Protein AF-A0A174E5B5-F1 (afdb_monomer_lite)

Foldseek 3Di:
DDKDWVCVVCVVVDVDTDIDDDDPVVVVVVVVVVVVVVVVVVVCVVVVVCQDPVVVPCNCVVPDPDPDDVVLCVVVVPDDPVPDDPVNSVVSCVVVVVVVVVVVVPD

Organism: NCBI:txid40520

Secondary structure (DSSP, 8-state):
-EEEEHHHH-TTT-SS--EEEE-HHHHHHHHHHHHHHHHHHHHHHHTTGGG-GGG-SSTHHHHS-PPPPHHHHGGGTTS-TTT--HHHHHHHHHHHHHHHHHHHS--

Structure (mmCIF, N/CA/C/O backbone):
data_AF-A0A174E5B5-F1
#
_entry.id   AF-A0A174E5B5-F1
#
loop_
_atom_site.group_PDB
_atom_site.id
_atom_site.type_symbol
_atom_site.label_atom_id
_atom_site.label_alt_id
_atom_site.label_comp_id
_atom_site.label_asym_id
_atom_site.label_entity_id
_atom_site.label_seq_id
_atom_site.pdbx_PDB_ins_code
_atom_site.Cartn_x
_atom_site.Cartn_y
_atom_site.Cartn_z
_atom_site.occupancy
_atom_site.B_iso_or_equiv
_atom_site.auth_seq_id
_atom_site.auth_comp_id
_atom_site.auth_asym_id
_atom_site.auth_atom_id
_atom_site.pdbx_PDB_model_num
ATOM 1 N N . MET A 1 1 ? -16.608 5.137 23.212 1.00 79.94 1 MET A N 1
ATOM 2 C CA . MET A 1 1 ? -16.596 4.220 22.054 1.00 79.94 1 MET A CA 1
ATOM 3 C C . MET A 1 1 ? -16.480 5.056 20.796 1.00 79.94 1 MET A C 1
ATOM 5 O O . MET A 1 1 ? -17.045 6.147 20.764 1.00 79.94 1 MET A O 1
ATOM 9 N N . LYS A 1 2 ? -15.669 4.616 19.836 1.00 85.44 2 LYS A N 1
ATOM 10 C CA . LYS A 1 2 ? -15.395 5.328 18.583 1.00 85.44 2 LYS A CA 1
ATOM 11 C C . LYS A 1 2 ? -15.973 4.522 17.433 1.00 85.44 2 LYS A C 1
ATOM 13 O O . LYS A 1 2 ? -15.804 3.312 17.405 1.00 85.44 2 LYS A O 1
ATOM 18 N N . LYS A 1 3 ? -16.627 5.193 16.496 1.00 91.69 3 LYS A N 1
ATOM 19 C CA . LYS A 1 3 ? -17.253 4.555 15.343 1.00 91.69 3 LYS A CA 1
ATOM 20 C C . LYS A 1 3 ? -16.293 4.604 14.159 1.00 91.69 3 LYS A C 1
ATOM 22 O O . LYS A 1 3 ? -15.824 5.690 13.825 1.00 91.69 3 LYS A O 1
ATOM 27 N N . ILE A 1 4 ? -15.996 3.456 13.558 1.00 92.62 4 ILE A N 1
ATOM 28 C CA . ILE A 1 4 ? -15.145 3.347 12.361 1.00 92.62 4 ILE A CA 1
ATOM 29 C C . ILE A 1 4 ? -15.944 2.777 11.196 1.00 92.62 4 ILE A C 1
ATOM 31 O O . ILE A 1 4 ? -16.892 2.025 11.420 1.00 92.62 4 ILE A O 1
ATOM 35 N N . ASN A 1 5 ? -15.553 3.115 9.968 1.00 93.56 5 ASN A N 1
ATOM 36 C CA . ASN A 1 5 ? -16.108 2.526 8.755 1.00 93.56 5 ASN A CA 1
ATOM 37 C C . ASN A 1 5 ? -15.189 1.404 8.256 1.00 93.56 5 ASN A C 1
ATOM 39 O O . ASN A 1 5 ? -14.039 1.653 7.904 1.00 93.56 5 ASN A O 1
ATOM 43 N N . LEU A 1 6 ? -15.687 0.169 8.200 1.00 91.81 6 LEU A N 1
ATOM 44 C CA . LEU A 1 6 ? -14.887 -0.969 7.739 1.00 91.81 6 LEU A CA 1
ATOM 45 C C . LEU A 1 6 ? -14.612 -0.947 6.237 1.00 91.81 6 LEU A C 1
ATOM 47 O O . LEU A 1 6 ? -13.627 -1.536 5.806 1.00 91.81 6 LEU A O 1
ATOM 51 N N . ARG A 1 7 ? -15.425 -0.240 5.447 1.00 93.88 7 ARG A N 1
ATOM 52 C CA . ARG A 1 7 ? -15.169 -0.061 4.014 1.00 93.88 7 ARG A CA 1
ATOM 53 C C . ARG A 1 7 ? -13.857 0.667 3.742 1.00 93.88 7 ARG A C 1
ATOM 55 O O . ARG A 1 7 ? -13.189 0.362 2.764 1.00 93.88 7 ARG A O 1
ATOM 62 N N . GLU A 1 8 ? -13.497 1.626 4.590 1.00 91.12 8 GLU A N 1
ATOM 63 C CA . GLU A 1 8 ? -12.255 2.392 4.429 1.00 91.12 8 GLU A CA 1
ATOM 64 C C . GLU A 1 8 ? -11.022 1.525 4.694 1.00 91.12 8 GLU A C 1
ATOM 66 O O . GLU A 1 8 ? -10.010 1.679 4.022 1.00 91.12 8 GLU A O 1
ATOM 71 N N . LEU A 1 9 ? -11.128 0.584 5.636 1.00 90.56 9 LEU A N 1
ATOM 72 C CA . LEU A 1 9 ? -10.028 -0.301 6.024 1.00 90.56 9 LEU A CA 1
ATOM 73 C C . LEU A 1 9 ? -9.928 -1.550 5.139 1.00 90.56 9 LEU A C 1
ATOM 75 O O . LEU A 1 9 ? -8.832 -2.031 4.871 1.00 90.56 9 LEU A O 1
ATOM 79 N N . TYR A 1 10 ? -11.067 -2.085 4.697 1.00 91.56 10 TYR A N 1
ATOM 80 C CA . TYR A 1 10 ? -11.156 -3.326 3.926 1.00 91.56 10 TYR A CA 1
ATOM 81 C C . TYR A 1 10 ? -12.143 -3.176 2.757 1.00 91.56 10 TYR A C 1
ATOM 83 O O . TYR A 1 10 ? -13.216 -3.795 2.765 1.00 91.56 10 TYR A O 1
ATOM 91 N N . PRO A 1 11 ? -11.794 -2.368 1.739 1.00 91.69 11 PRO A N 1
ATOM 92 C CA . PRO A 1 11 ? -12.683 -2.076 0.614 1.00 91.69 11 PRO A CA 1
ATOM 93 C C . PRO A 1 11 ? -13.025 -3.314 -0.225 1.00 91.69 11 PRO A C 1
ATOM 95 O O . PRO A 1 11 ? -14.117 -3.390 -0.783 1.00 91.69 11 PRO A O 1
ATOM 98 N N . ASP A 1 12 ? -12.134 -4.308 -0.266 1.00 92.81 12 ASP A N 1
ATOM 99 C CA . ASP A 1 12 ? -12.343 -5.552 -1.017 1.00 92.81 12 ASP A CA 1
ATOM 100 C C . ASP A 1 12 ? -13.404 -6.461 -0.380 1.00 92.81 12 ASP A C 1
ATOM 102 O O . ASP A 1 12 ? -14.027 -7.277 -1.057 1.00 92.81 12 ASP A O 1
ATOM 106 N N . VAL A 1 13 ? -13.615 -6.326 0.933 1.00 94.69 13 VAL A N 1
ATOM 107 C CA . VAL A 1 13 ? -14.555 -7.152 1.704 1.00 94.69 13 VAL A CA 1
ATOM 108 C C . VAL A 1 13 ? -15.890 -6.432 1.891 1.00 94.69 13 VAL A C 1
ATOM 110 O O . VAL A 1 13 ? -16.948 -7.052 1.786 1.00 94.69 13 VAL A O 1
ATOM 113 N N . TYR A 1 14 ? -15.858 -5.124 2.157 1.00 91.94 14 TYR A N 1
ATOM 114 C CA . TYR A 1 14 ? -17.048 -4.319 2.422 1.00 91.94 14 TYR A CA 1
ATOM 115 C C . TYR A 1 14 ? -17.288 -3.329 1.283 1.00 91.94 14 TYR A C 1
ATOM 117 O O . TYR A 1 14 ? -16.669 -2.273 1.214 1.00 91.94 14 TYR A O 1
ATOM 125 N N . THR A 1 15 ? -18.244 -3.635 0.406 1.00 92.31 15 THR A N 1
ATOM 126 C CA . THR A 1 15 ? -18.595 -2.770 -0.735 1.00 92.31 15 THR A CA 1
ATOM 127 C C . THR A 1 15 ? -19.448 -1.558 -0.348 1.00 92.31 15 THR A C 1
ATOM 129 O O . THR A 1 15 ? -19.504 -0.571 -1.081 1.00 92.31 15 THR A O 1
ATOM 132 N N . THR A 1 16 ? -20.132 -1.622 0.795 1.00 94.38 16 THR A N 1
ATOM 133 C CA . THR A 1 16 ? -20.992 -0.558 1.334 1.00 94.38 16 THR A CA 1
ATOM 134 C C . THR A 1 16 ? -20.469 -0.071 2.675 1.00 94.38 16 THR A C 1
ATOM 136 O O . THR A 1 16 ? -19.788 -0.814 3.379 1.00 94.38 16 THR A O 1
ATOM 139 N N . ASP A 1 17 ? -20.828 1.155 3.053 1.00 94.56 17 ASP A N 1
ATOM 140 C CA . ASP A 1 17 ? -20.415 1.727 4.334 1.00 94.56 17 ASP A CA 1
ATOM 141 C C . ASP A 1 17 ? -20.962 0.882 5.491 1.00 94.56 17 ASP A C 1
ATOM 143 O O . ASP A 1 17 ? -22.174 0.680 5.620 1.00 94.56 17 ASP A O 1
ATOM 147 N N . PHE A 1 18 ? -20.058 0.374 6.327 1.00 93.12 18 PHE A N 1
ATOM 148 C CA . PHE A 1 18 ? -20.391 -0.490 7.452 1.00 93.12 18 PHE A CA 1
ATOM 149 C C . PHE A 1 18 ? -19.696 0.023 8.701 1.00 93.12 18 PHE A C 1
ATOM 151 O O . PHE A 1 18 ? -18.470 -0.013 8.811 1.00 93.12 18 PHE A O 1
ATOM 158 N N . PHE A 1 19 ? -20.494 0.513 9.645 1.00 93.31 19 PHE A N 1
ATOM 159 C CA . PHE A 1 19 ? -19.965 1.170 10.824 1.00 93.31 19 PHE A CA 1
ATOM 160 C C . PHE A 1 19 ? -19.975 0.264 12.050 1.00 93.31 19 PHE A C 1
ATOM 162 O O . PHE A 1 19 ? -21.016 -0.286 12.406 1.00 93.31 19 PHE A O 1
ATOM 169 N N . VAL A 1 20 ? -18.837 0.198 12.739 1.00 92.75 20 VAL A N 1
ATOM 170 C CA . VAL A 1 20 ? -18.663 -0.571 13.978 1.00 92.75 20 VAL A CA 1
ATOM 171 C C . VAL A 1 20 ? -18.178 0.344 15.089 1.00 92.75 20 VAL A C 1
ATOM 173 O O . VAL A 1 20 ? -17.303 1.185 14.875 1.00 92.75 20 VAL A O 1
ATOM 176 N N . ASP A 1 21 ? -18.743 0.166 16.281 1.00 92.88 21 ASP A N 1
ATOM 177 C CA . ASP A 1 21 ? -18.257 0.816 17.489 1.00 92.88 21 ASP A CA 1
ATOM 178 C C . ASP A 1 21 ? -17.100 0.014 18.078 1.00 92.88 21 ASP A C 1
ATOM 180 O O . ASP A 1 21 ? -17.227 -1.159 18.427 1.00 92.88 21 ASP A O 1
ATOM 184 N N . VAL A 1 22 ? -15.958 0.673 18.197 1.00 89.88 22 VAL A N 1
ATOM 185 C CA . VAL A 1 22 ? -14.706 0.095 18.664 1.00 89.88 22 VAL A CA 1
ATOM 186 C C . VAL A 1 22 ? -14.240 0.816 19.924 1.00 89.88 22 VAL A C 1
ATOM 188 O O . VAL A 1 22 ? -14.613 1.964 20.216 1.00 89.88 22 VAL A O 1
ATOM 191 N N . THR A 1 23 ? -13.439 0.120 20.721 1.00 93.69 23 THR A N 1
ATOM 192 C CA . THR A 1 23 ? -12.789 0.681 21.903 1.00 93.69 23 THR A CA 1
ATOM 193 C C . THR A 1 23 ? -11.672 1.647 21.503 1.00 93.69 23 THR A C 1
ATOM 195 O O . THR A 1 23 ? -11.166 1.619 20.380 1.00 93.69 23 THR A O 1
ATOM 198 N N . GLU A 1 24 ? -11.292 2.532 22.428 1.00 90.00 24 GLU A 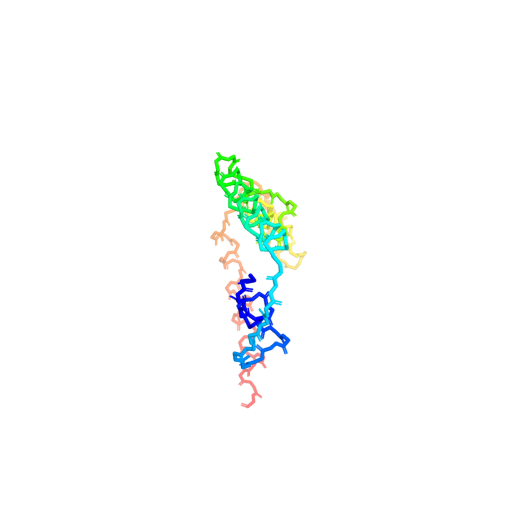N 1
ATOM 199 C CA . GLU A 1 24 ? -10.236 3.520 22.172 1.00 90.00 24 GLU A CA 1
ATOM 200 C C . GLU A 1 24 ? -8.882 2.848 21.905 1.00 90.00 24 GLU A C 1
ATOM 202 O O . GLU A 1 24 ? -8.138 3.302 21.044 1.00 90.00 24 GLU A O 1
ATOM 207 N N . GLU A 1 25 ? -8.596 1.729 22.579 1.00 91.12 25 GLU A N 1
ATOM 208 C CA . GLU A 1 25 ? -7.358 0.965 22.389 1.00 91.12 25 GLU A CA 1
ATOM 209 C C . GLU A 1 25 ? -7.187 0.503 20.941 1.00 91.12 25 GLU A C 1
ATOM 211 O O . GLU A 1 25 ? -6.151 0.751 20.332 1.00 91.12 25 GLU A O 1
ATOM 216 N N . VAL A 1 26 ? -8.220 -0.110 20.354 1.00 91.00 26 VAL A N 1
ATOM 217 C CA . VAL A 1 26 ? -8.152 -0.596 18.968 1.00 91.00 26 VAL A CA 1
ATOM 218 C C . VAL A 1 26 ? -7.998 0.573 18.000 1.00 91.00 26 VAL A C 1
ATOM 220 O O . VAL A 1 26 ? -7.194 0.515 17.074 1.00 91.00 26 VAL A O 1
ATOM 223 N N . MET A 1 27 ? -8.711 1.670 18.234 1.00 89.75 27 MET A N 1
ATOM 224 C CA . MET A 1 27 ? -8.574 2.865 17.409 1.00 89.75 27 MET A CA 1
ATOM 225 C C . MET A 1 27 ? -7.123 3.397 17.461 1.00 89.75 27 MET A C 1
ATOM 227 O O . MET A 1 27 ? -6.532 3.712 16.426 1.00 89.75 27 MET A O 1
ATOM 231 N N . GLU A 1 28 ? -6.502 3.430 18.643 1.00 92.44 28 GLU A N 1
ATOM 232 C CA . GLU A 1 28 ? -5.122 3.901 18.794 1.00 92.44 28 GLU A CA 1
ATOM 233 C C . GLU A 1 28 ? -4.128 2.978 18.077 1.00 92.44 28 GLU A C 1
ATOM 235 O O . GLU A 1 28 ? -3.178 3.468 17.465 1.00 92.44 28 GLU A O 1
ATOM 240 N N . THR A 1 29 ? -4.375 1.662 18.064 1.00 93.19 29 THR A N 1
ATOM 241 C CA . THR A 1 29 ? -3.551 0.725 17.282 1.00 93.19 29 THR A CA 1
ATOM 242 C C . THR A 1 29 ? -3.624 0.989 15.780 1.00 93.19 29 THR A C 1
ATOM 244 O O . THR A 1 29 ? -2.586 0.968 15.120 1.00 93.19 29 THR A O 1
ATOM 247 N N . ILE A 1 30 ? -4.806 1.321 15.247 1.00 90.81 30 ILE A N 1
ATOM 248 C CA . ILE A 1 30 ? -4.978 1.666 13.828 1.00 90.81 30 ILE A CA 1
ATOM 249 C C . ILE A 1 30 ? -4.180 2.933 13.502 1.00 90.81 30 ILE A C 1
ATOM 251 O O . ILE A 1 30 ? -3.352 2.926 12.594 1.00 90.81 30 ILE A O 1
ATOM 255 N N . ARG A 1 31 ? -4.319 3.995 14.308 1.00 91.38 31 ARG A N 1
ATOM 256 C CA . ARG A 1 31 ? -3.540 5.233 14.114 1.00 91.38 31 ARG A CA 1
ATOM 257 C C . ARG A 1 31 ? -2.035 5.013 14.240 1.00 91.38 31 ARG A C 1
ATOM 259 O O . ARG A 1 31 ? -1.251 5.688 13.574 1.00 91.38 31 ARG A O 1
ATOM 266 N N . ALA A 1 32 ? -1.608 4.132 15.143 1.00 94.88 32 ALA A N 1
ATOM 267 C CA . ALA A 1 32 ? -0.200 3.796 15.300 1.00 94.88 32 ALA A CA 1
ATOM 268 C C . ALA A 1 32 ? 0.342 3.080 14.055 1.00 94.88 32 ALA A C 1
ATOM 270 O O . ALA A 1 32 ? 1.446 3.407 13.616 1.00 94.88 32 ALA A O 1
ATOM 271 N N . ALA A 1 33 ? -0.441 2.174 13.463 1.00 93.44 33 ALA A N 1
ATOM 272 C CA . ALA A 1 33 ? -0.103 1.508 12.210 1.00 93.44 33 ALA A CA 1
ATOM 273 C C . ALA A 1 33 ? 0.002 2.509 11.048 1.00 93.44 33 ALA A C 1
ATOM 275 O O . ALA A 1 33 ? 1.044 2.560 10.399 1.00 93.44 33 ALA A O 1
ATOM 276 N N . GLU A 1 34 ? -0.987 3.389 10.867 1.00 92.56 34 GLU A N 1
ATOM 277 C CA . GLU A 1 34 ? -0.959 4.444 9.835 1.00 92.56 34 GLU A CA 1
ATOM 278 C C . GLU A 1 34 ? 0.274 5.354 9.972 1.00 92.56 34 GLU A C 1
ATOM 280 O O . GLU A 1 34 ? 0.950 5.691 8.998 1.00 92.56 34 GLU A O 1
ATOM 285 N N . ARG A 1 35 ? 0.620 5.743 11.208 1.00 94.88 35 ARG A N 1
ATOM 286 C CA . ARG A 1 35 ? 1.835 6.528 11.478 1.00 94.88 35 ARG A CA 1
ATOM 287 C C . ARG A 1 35 ? 3.107 5.765 11.120 1.00 94.88 35 ARG A C 1
ATOM 289 O O . ARG A 1 35 ? 4.048 6.382 10.615 1.00 94.88 35 ARG A O 1
ATOM 296 N N . ALA A 1 36 ? 3.160 4.467 11.410 1.00 94.44 36 ALA A N 1
ATOM 297 C CA . ALA A 1 36 ? 4.300 3.619 11.086 1.00 94.44 36 ALA A CA 1
ATOM 298 C C . ALA A 1 36 ? 4.462 3.452 9.569 1.00 94.44 36 ALA A C 1
ATOM 300 O O . ALA A 1 36 ? 5.576 3.593 9.063 1.00 94.44 36 ALA A O 1
ATOM 301 N N . GLU A 1 37 ? 3.366 3.248 8.843 1.00 92.19 37 GLU A N 1
ATOM 302 C CA . GLU A 1 37 ? 3.350 3.142 7.383 1.00 92.19 37 GLU A CA 1
ATOM 303 C C . GLU A 1 37 ? 3.805 4.452 6.726 1.00 92.19 37 GLU A C 1
ATOM 305 O O . GLU A 1 37 ? 4.766 4.467 5.958 1.00 92.19 37 GLU A O 1
ATOM 310 N N . ALA A 1 38 ? 3.269 5.594 7.162 1.00 93.12 38 ALA A N 1
ATOM 311 C CA . ALA A 1 38 ? 3.725 6.899 6.687 1.00 93.12 38 ALA A CA 1
ATOM 312 C C . ALA A 1 38 ? 5.201 7.187 7.042 1.00 93.12 38 ALA A C 1
ATOM 314 O O . ALA A 1 38 ? 5.893 7.937 6.347 1.00 93.12 38 ALA A O 1
ATOM 315 N N . ALA A 1 39 ? 5.717 6.665 8.159 1.00 93.31 39 ALA A N 1
ATOM 316 C CA . ALA A 1 39 ? 7.140 6.767 8.491 1.00 93.31 39 ALA A CA 1
ATOM 317 C C . ALA A 1 39 ? 8.000 5.877 7.577 1.00 93.31 39 ALA A C 1
ATOM 319 O O . ALA A 1 39 ? 9.078 6.303 7.150 1.00 93.31 39 ALA A O 1
ATOM 320 N N . TYR A 1 40 ? 7.513 4.678 7.250 1.00 88.81 40 TYR A N 1
ATOM 321 C CA . TYR A 1 40 ? 8.142 3.760 6.307 1.00 88.81 40 TYR A CA 1
ATOM 322 C C . TYR A 1 40 ? 8.221 4.362 4.900 1.00 88.81 40 TYR A C 1
ATOM 324 O O . TYR A 1 40 ? 9.316 4.432 4.342 1.00 88.81 40 TYR A O 1
ATOM 332 N N . GLU A 1 41 ? 7.126 4.904 4.367 1.00 87.94 41 GLU A N 1
ATOM 333 C CA . GLU A 1 41 ? 7.116 5.564 3.055 1.00 87.94 41 GLU A CA 1
ATOM 334 C C . GLU A 1 41 ? 8.111 6.727 3.000 1.00 87.94 41 GLU A C 1
ATOM 336 O O . GLU A 1 41 ? 8.944 6.812 2.096 1.00 87.94 41 GLU A O 1
ATOM 341 N N . ARG A 1 42 ? 8.117 7.601 4.017 1.00 90.88 42 ARG A N 1
ATOM 342 C CA . ARG A 1 42 ? 9.094 8.701 4.098 1.00 90.88 42 ARG A CA 1
ATOM 343 C C . ARG A 1 42 ? 10.533 8.192 4.118 1.00 90.88 42 ARG A C 1
ATOM 345 O O . ARG A 1 42 ? 11.401 8.800 3.491 1.00 90.88 42 ARG A O 1
ATOM 352 N N . LYS A 1 43 ? 10.806 7.092 4.828 1.00 87.75 43 LYS A N 1
ATOM 353 C CA . LYS A 1 43 ? 12.123 6.441 4.845 1.00 87.75 43 LYS A CA 1
ATOM 354 C C . LYS A 1 43 ? 12.479 5.914 3.453 1.00 87.75 43 LYS A C 1
ATOM 356 O O . LYS A 1 43 ? 13.593 6.160 2.991 1.00 87.75 43 LYS A O 1
ATOM 36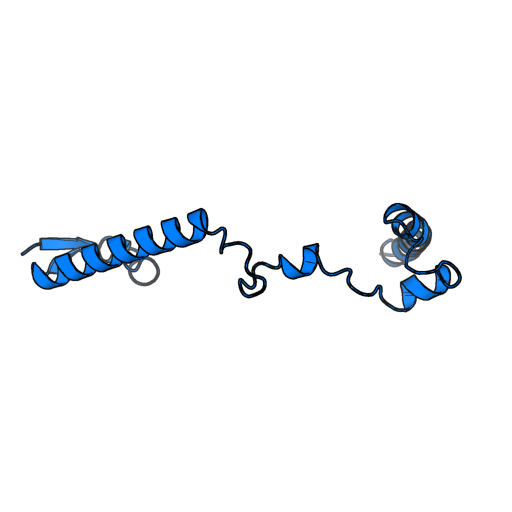1 N N . MET A 1 44 ? 11.539 5.254 2.782 1.00 85.88 44 MET A N 1
ATOM 362 C CA . MET A 1 44 ? 11.705 4.726 1.429 1.00 85.88 44 MET A CA 1
ATOM 363 C C . MET A 1 44 ? 12.087 5.835 0.441 1.00 85.88 44 MET A C 1
ATOM 365 O O . MET A 1 44 ? 13.098 5.701 -0.248 1.00 85.88 44 MET A O 1
ATOM 369 N N . TYR A 1 45 ? 11.371 6.965 0.441 1.00 82.62 45 TYR A N 1
ATOM 370 C CA . TYR A 1 45 ? 11.695 8.117 -0.413 1.00 82.62 45 TYR A CA 1
ATOM 371 C C . TYR A 1 45 ? 13.022 8.784 -0.032 1.00 82.62 45 TYR A C 1
ATOM 373 O O . TYR A 1 45 ? 13.850 9.051 -0.904 1.00 82.62 45 TYR A O 1
ATOM 381 N N . ARG A 1 46 ? 13.272 9.016 1.266 1.00 89.19 46 ARG A N 1
ATOM 382 C CA . ARG A 1 46 ? 14.510 9.655 1.753 1.00 89.19 46 ARG A CA 1
ATOM 383 C C . ARG A 1 46 ? 15.761 8.893 1.323 1.00 89.19 46 ARG A C 1
ATOM 385 O O . ARG A 1 46 ? 16.746 9.515 0.935 1.00 89.19 46 ARG A O 1
ATOM 392 N N . TYR A 1 47 ? 15.725 7.566 1.405 1.00 86.00 47 TYR A N 1
ATOM 393 C CA . TYR A 1 47 ? 16.849 6.705 1.038 1.00 86.00 47 TYR A CA 1
ATOM 394 C C . TYR A 1 47 ? 16.756 6.163 -0.391 1.00 86.00 47 TYR A C 1
ATOM 396 O O . TYR A 1 47 ? 17.582 5.339 -0.771 1.00 86.00 47 TYR A O 1
ATOM 404 N N . LYS A 1 48 ? 15.783 6.627 -1.190 1.00 79.88 48 LYS A N 1
ATOM 405 C CA . LYS A 1 48 ? 15.540 6.168 -2.566 1.00 79.88 48 LYS A CA 1
ATOM 406 C C . LYS A 1 48 ? 15.434 4.637 -2.688 1.00 79.88 48 LYS A C 1
ATOM 408 O O . LYS A 1 48 ? 15.795 4.068 -3.714 1.00 79.88 48 LYS A O 1
ATOM 413 N N . ALA A 1 49 ? 14.911 3.974 -1.656 1.00 71.44 49 ALA A N 1
ATOM 414 C CA . ALA A 1 49 ? 14.794 2.516 -1.595 1.00 71.44 49 ALA A CA 1
ATOM 415 C C . ALA A 1 49 ? 13.750 1.950 -2.578 1.00 71.44 49 ALA A C 1
ATOM 417 O O . ALA A 1 49 ? 13.731 0.753 -2.815 1.00 71.44 49 ALA A O 1
ATOM 418 N N . GLN A 1 50 ? 12.951 2.814 -3.214 1.00 70.69 50 GLN A N 1
ATOM 419 C CA . GLN A 1 50 ? 12.074 2.472 -4.344 1.00 70.69 50 GLN A CA 1
ATOM 420 C C . GLN A 1 50 ? 12.826 1.926 -5.577 1.00 70.69 50 GLN A C 1
ATOM 422 O O . GLN A 1 50 ? 12.214 1.362 -6.478 1.00 70.69 50 GLN A O 1
ATOM 427 N N . TYR A 1 51 ? 14.147 2.124 -5.641 1.00 65.75 51 TYR A N 1
ATOM 428 C CA . TYR A 1 51 ? 15.005 1.635 -6.721 1.00 65.75 51 TYR A CA 1
ATOM 429 C C . TYR A 1 51 ? 15.785 0.370 -6.334 1.00 65.75 51 TYR A C 1
ATOM 431 O O . TYR A 1 51 ? 16.830 0.095 -6.924 1.00 65.75 51 TYR A O 1
ATOM 439 N N . SER A 1 52 ? 15.334 -0.388 -5.328 1.00 66.75 52 SER A N 1
ATOM 440 C CA . SER A 1 52 ? 15.939 -1.693 -5.056 1.00 66.75 52 SER A CA 1
ATOM 441 C C . SER A 1 52 ? 15.691 -2.637 -6.230 1.00 66.75 52 SER A C 1
ATOM 443 O O . SER A 1 52 ? 14.574 -2.714 -6.737 1.00 66.75 52 SER A O 1
ATOM 445 N N . LEU A 1 53 ? 16.717 -3.397 -6.621 1.00 62.59 53 LEU A N 1
ATOM 446 C CA . LEU A 1 53 ? 16.579 -4.463 -7.621 1.00 62.59 53 LEU A CA 1
ATOM 447 C C . LEU A 1 53 ? 15.567 -5.533 -7.167 1.00 62.59 53 LEU A C 1
ATOM 449 O O . LEU A 1 53 ? 14.884 -6.119 -7.994 1.00 62.59 53 LEU A O 1
ATOM 453 N N . ASP A 1 54 ? 15.400 -5.706 -5.852 1.00 65.38 54 ASP A N 1
ATOM 454 C CA . ASP A 1 54 ? 14.442 -6.641 -5.246 1.00 65.38 54 ASP A CA 1
ATOM 455 C C . ASP A 1 54 ? 13.006 -6.085 -5.157 1.00 65.38 54 ASP A C 1
ATOM 457 O O . ASP A 1 54 ? 12.143 -6.699 -4.540 1.00 65.38 54 ASP A O 1
ATOM 461 N N . CYS A 1 55 ? 12.726 -4.903 -5.725 1.00 67.69 55 CYS A N 1
ATOM 462 C CA . CYS A 1 55 ? 11.377 -4.318 -5.694 1.00 67.69 55 CYS A CA 1
ATOM 463 C C . CYS A 1 55 ? 10.401 -5.045 -6.643 1.00 67.69 55 CYS A C 1
ATOM 465 O O . CYS A 1 55 ? 9.222 -4.699 -6.665 1.00 67.69 55 CYS A O 1
ATOM 467 N N . GLU A 1 56 ? 10.893 -5.971 -7.480 1.00 67.19 56 GLU A N 1
ATOM 468 C CA . GLU A 1 56 ? 10.140 -6.650 -8.555 1.00 67.19 56 GLU A CA 1
ATOM 469 C C . GLU A 1 56 ? 9.408 -5.679 -9.507 1.00 67.19 56 GLU A C 1
ATOM 471 O O . GLU A 1 56 ? 8.538 -6.061 -10.286 1.00 67.19 56 GLU A O 1
ATOM 476 N N . ASN A 1 57 ? 9.775 -4.395 -9.481 1.00 71.75 57 ASN A N 1
ATOM 477 C CA . ASN A 1 57 ? 9.186 -3.347 -10.312 1.00 71.75 57 ASN A CA 1
ATOM 478 C C . ASN A 1 57 ? 9.823 -3.280 -11.709 1.00 71.75 57 ASN A C 1
ATOM 480 O O . ASN A 1 57 ? 9.471 -2.413 -12.511 1.00 71.75 57 ASN A O 1
ATOM 484 N N . GLY A 1 58 ? 10.762 -4.182 -12.004 1.00 70.12 58 GLY A N 1
ATOM 485 C CA . GLY A 1 58 ? 11.368 -4.336 -13.314 1.00 70.12 58 GLY A CA 1
ATOM 486 C C . GLY A 1 58 ? 12.551 -3.410 -13.588 1.00 70.12 58 GLY A C 1
ATOM 487 O O . GLY A 1 58 ? 13.040 -3.420 -14.720 1.00 70.12 58 GLY A O 1
ATOM 488 N N . ILE A 1 59 ? 13.027 -2.620 -12.615 1.00 69.88 59 ILE A N 1
ATOM 489 C CA . ILE A 1 59 ? 14.169 -1.709 -12.805 1.00 69.88 59 ILE A CA 1
ATOM 490 C C . ILE A 1 59 ? 15.459 -2.441 -13.193 1.00 69.88 59 ILE A C 1
ATOM 492 O O . ILE A 1 59 ? 16.270 -1.918 -13.961 1.00 69.88 59 ILE A O 1
ATOM 496 N N . GLU A 1 60 ? 15.625 -3.678 -12.737 1.00 68.69 60 GLU A N 1
ATOM 497 C CA . GLU A 1 60 ? 16.717 -4.560 -13.126 1.00 68.69 60 GLU A CA 1
ATOM 498 C C . GLU A 1 60 ? 16.761 -4.774 -14.647 1.00 68.69 60 GLU A C 1
ATOM 500 O O . GLU A 1 60 ? 17.841 -4.834 -15.230 1.00 68.69 60 GLU A O 1
ATOM 505 N N . ASN A 1 61 ? 15.608 -4.762 -15.327 1.00 70.88 61 ASN A N 1
ATOM 506 C CA . ASN A 1 61 ? 15.527 -4.890 -16.784 1.00 70.88 61 ASN A CA 1
ATOM 507 C C . ASN A 1 61 ? 15.984 -3.637 -17.543 1.00 70.88 61 ASN A C 1
ATOM 509 O O . ASN A 1 61 ? 16.255 -3.735 -18.738 1.00 70.88 61 ASN A O 1
ATOM 513 N N . ALA A 1 62 ? 16.030 -2.470 -16.893 1.00 69.62 62 ALA A N 1
ATOM 514 C CA . ALA A 1 62 ? 16.483 -1.227 -17.517 1.00 69.62 62 ALA A CA 1
ATOM 515 C C . ALA A 1 62 ? 18.015 -1.094 -17.510 1.00 69.62 62 ALA A C 1
ATOM 517 O O . ALA A 1 62 ? 18.578 -0.429 -18.375 1.00 69.62 62 ALA A O 1
ATOM 518 N N . VAL A 1 63 ? 18.684 -1.721 -16.537 1.00 63.50 63 VAL A N 1
ATOM 519 C CA . VAL A 1 63 ? 20.149 -1.689 -16.389 1.00 63.50 63 VAL A CA 1
ATOM 520 C C . VAL A 1 63 ? 20.802 -2.914 -17.027 1.00 63.50 63 VAL A C 1
ATOM 522 O O . VAL A 1 63 ? 21.893 -2.813 -17.588 1.00 63.50 63 VAL A O 1
ATOM 525 N N . LEU A 1 64 ? 20.146 -4.076 -16.968 1.00 66.25 64 LEU A N 1
ATOM 526 C CA . LEU A 1 64 ? 20.656 -5.297 -17.578 1.00 66.25 64 LEU A CA 1
ATOM 527 C C . LEU A 1 64 ? 20.428 -5.264 -19.093 1.00 66.25 64 LEU A C 1
ATOM 529 O O . LEU A 1 64 ? 19.303 -5.402 -19.575 1.00 66.25 64 LEU A O 1
ATOM 533 N N . LEU A 1 65 ? 21.519 -5.152 -19.854 1.00 63.28 65 LEU A N 1
ATOM 534 C CA . LEU A 1 65 ? 21.545 -5.522 -21.267 1.00 63.28 65 LEU A CA 1
ATOM 535 C C . LEU A 1 65 ? 21.139 -6.994 -21.377 1.00 63.28 65 LEU A C 1
ATOM 537 O O . LEU A 1 65 ? 21.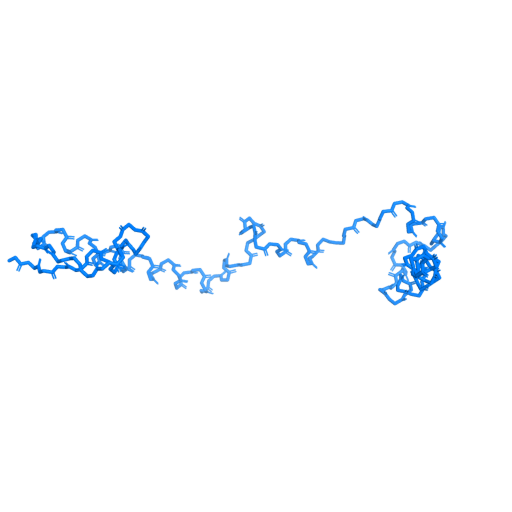931 -7.897 -21.110 1.00 63.28 65 LEU A O 1
ATOM 541 N N . LYS A 1 66 ? 19.877 -7.241 -21.738 1.00 62.56 66 LYS A N 1
ATOM 542 C CA . LYS A 1 66 ? 19.410 -8.600 -22.008 1.00 62.56 66 LYS A CA 1
ATOM 543 C C . LYS A 1 66 ? 20.222 -9.142 -23.185 1.00 62.56 66 LYS A C 1
ATOM 545 O O . LYS A 1 66 ? 20.264 -8.474 -24.223 1.00 62.56 66 LYS A O 1
ATOM 550 N N . PRO A 1 67 ? 20.866 -10.316 -23.055 1.00 58.53 67 PRO A N 1
ATOM 551 C CA . PRO A 1 67 ? 21.542 -10.926 -24.185 1.00 58.53 67 PRO A CA 1
ATOM 552 C C . PRO A 1 67 ? 20.505 -11.129 -25.288 1.00 58.53 67 PRO A C 1
ATOM 554 O O . PRO A 1 67 ? 19.447 -11.723 -25.066 1.00 58.53 67 PRO A O 1
ATOM 557 N N . GLN A 1 68 ? 20.779 -10.551 -26.454 1.00 60.03 68 GLN A N 1
ATOM 558 C CA . GLN A 1 68 ? 19.900 -10.658 -27.610 1.00 60.03 68 GLN A CA 1
ATOM 559 C C . GLN A 1 68 ? 19.737 -12.137 -27.972 1.00 60.03 68 GLN A C 1
ATOM 561 O O . GLN A 1 68 ? 20.659 -12.938 -27.803 1.00 60.03 68 GLN A O 1
ATOM 566 N N . THR A 1 69 ? 18.556 -12.529 -28.448 1.00 58.03 69 THR A N 1
ATOM 567 C CA . THR A 1 69 ? 18.331 -13.912 -28.868 1.00 58.03 69 THR A CA 1
ATOM 568 C C . THR A 1 69 ? 19.316 -14.281 -29.988 1.00 58.03 69 THR A C 1
ATOM 570 O O . THR A 1 69 ? 19.657 -13.435 -30.821 1.00 58.03 69 THR A O 1
ATOM 573 N N . PRO A 1 70 ? 19.790 -15.539 -30.053 1.00 58.06 70 PRO A N 1
ATOM 574 C CA . PRO A 1 70 ? 20.811 -15.963 -31.020 1.00 58.06 70 PRO A CA 1
ATOM 575 C C . PRO A 1 70 ? 20.411 -15.741 -32.492 1.00 58.06 70 PRO A C 1
ATOM 577 O O . PRO A 1 70 ? 21.271 -15.699 -33.370 1.00 58.06 70 PRO A O 1
ATOM 580 N N . GLU A 1 71 ? 19.119 -15.561 -32.769 1.00 59.34 71 GLU A N 1
ATOM 581 C CA . GLU A 1 71 ? 18.582 -15.195 -34.083 1.00 59.34 71 GLU A CA 1
ATOM 582 C C . GLU A 1 71 ? 18.957 -13.769 -34.517 1.00 59.34 71 GLU A C 1
ATOM 584 O O . GLU A 1 71 ? 19.177 -13.542 -35.706 1.00 59.34 71 GLU A O 1
ATOM 589 N N . ILE A 1 72 ? 19.086 -12.833 -33.569 1.00 58.09 72 ILE A N 1
ATOM 590 C CA . ILE A 1 72 ? 19.518 -11.450 -33.823 1.00 58.09 72 ILE A CA 1
ATOM 591 C C . ILE A 1 72 ? 21.049 -11.358 -33.856 1.00 58.09 72 ILE A C 1
ATOM 593 O O . ILE A 1 72 ? 21.607 -10.584 -34.625 1.00 58.09 72 ILE A O 1
ATOM 597 N N . ILE A 1 73 ? 21.748 -12.197 -33.087 1.00 55.59 73 ILE A N 1
ATOM 598 C CA . ILE A 1 73 ? 23.220 -12.201 -33.025 1.00 55.59 73 ILE A CA 1
ATOM 599 C C . ILE A 1 73 ? 23.851 -12.708 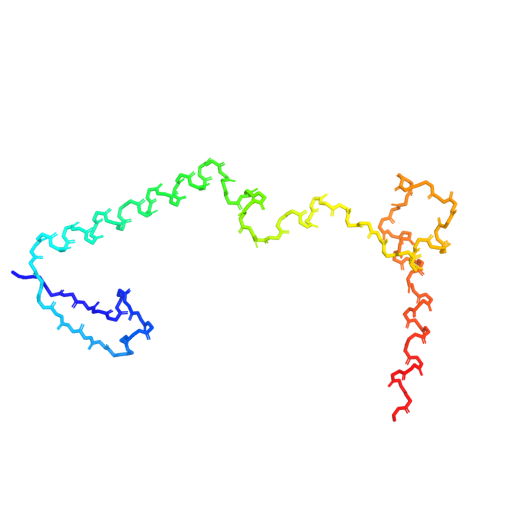-34.334 1.00 55.59 73 ILE A C 1
ATOM 601 O O . ILE A 1 73 ? 24.883 -12.194 -34.753 1.00 55.59 73 ILE A O 1
ATOM 605 N N . LYS A 1 74 ? 23.236 -13.679 -35.028 1.00 56.31 74 LYS A N 1
ATOM 606 C CA . LYS A 1 74 ? 23.763 -14.221 -36.300 1.00 56.31 74 LYS A CA 1
ATOM 607 C C . LYS A 1 74 ? 24.031 -13.168 -37.392 1.00 56.31 74 LYS A C 1
ATOM 609 O O . LYS A 1 74 ? 25.110 -13.225 -37.974 1.00 56.31 74 LYS A O 1
ATOM 614 N N . PRO A 1 75 ? 23.111 -12.235 -37.710 1.00 56.69 75 PRO A N 1
ATOM 615 C CA . PRO A 1 75 ? 23.389 -11.173 -38.681 1.00 56.69 75 PRO A CA 1
ATOM 616 C C . PRO A 1 75 ? 24.379 -10.107 -38.176 1.00 56.69 75 PRO A C 1
ATOM 618 O O . PRO A 1 75 ? 24.965 -9.412 -38.996 1.00 56.69 75 PRO A O 1
ATOM 621 N N . LEU A 1 76 ? 24.590 -9.998 -36.861 1.00 56.22 76 LEU A N 1
ATOM 622 C CA . LEU A 1 76 ? 25.561 -9.097 -36.219 1.00 56.22 76 LEU A CA 1
ATOM 623 C C . LEU A 1 76 ? 26.959 -9.724 -36.053 1.00 56.22 76 LEU A C 1
ATOM 625 O O . LEU A 1 76 ? 27.836 -9.087 -35.477 1.00 56.22 76 LEU A O 1
ATOM 629 N N . GLY A 1 77 ? 27.149 -10.955 -36.547 1.00 54.19 77 GLY A N 1
ATOM 630 C CA . GLY A 1 77 ? 28.171 -11.944 -36.173 1.00 54.19 77 GLY A CA 1
ATOM 631 C C . GLY A 1 77 ? 29.658 -11.588 -36.291 1.00 54.19 77 GLY A C 1
ATOM 632 O O . GLY A 1 77 ? 30.477 -12.495 -36.183 1.00 54.19 77 GLY A O 1
ATOM 633 N N . GLU A 1 78 ? 30.025 -10.323 -36.472 1.00 54.62 78 GLU A N 1
ATOM 634 C CA . GLU A 1 78 ? 31.419 -9.864 -36.520 1.00 54.62 78 GLU A CA 1
ATOM 635 C C . GLU A 1 78 ? 31.679 -8.556 -35.746 1.00 54.62 78 GLU A C 1
ATOM 637 O O . GLU A 1 78 ? 32.837 -8.245 -35.474 1.00 54.62 78 GLU A O 1
ATOM 642 N N . MET A 1 79 ? 30.647 -7.807 -35.330 1.00 53.25 79 MET A N 1
ATOM 643 C CA . MET A 1 79 ? 30.835 -6.637 -34.462 1.00 53.25 79 MET A CA 1
ATOM 644 C C . MET A 1 79 ? 30.937 -7.094 -33.010 1.00 53.25 79 MET A C 1
ATOM 646 O O . MET A 1 79 ? 30.022 -7.728 -32.477 1.00 53.25 79 MET A O 1
ATOM 650 N N . TYR A 1 80 ? 32.051 -6.769 -32.353 1.00 51.75 80 TYR A N 1
ATOM 651 C CA . TYR A 1 80 ? 32.182 -6.958 -30.914 1.00 51.75 80 TYR A CA 1
ATOM 652 C C . TYR A 1 80 ? 31.006 -6.257 -30.229 1.00 51.75 80 TYR A C 1
ATOM 654 O O . TYR A 1 80 ? 30.676 -5.123 -30.562 1.00 51.75 80 TYR A O 1
ATOM 662 N N . MET A 1 81 ? 30.364 -6.933 -29.274 1.00 54.69 81 MET A N 1
ATOM 663 C CA . MET A 1 81 ? 29.170 -6.449 -28.561 1.00 54.69 81 MET A CA 1
ATOM 664 C C . MET A 1 81 ? 29.327 -5.039 -27.950 1.00 54.69 81 MET A C 1
ATOM 666 O O . MET A 1 81 ? 28.328 -4.416 -27.610 1.00 54.69 81 MET A O 1
ATOM 670 N N . GLU A 1 82 ? 30.560 -4.542 -27.813 1.00 57.19 82 GLU A N 1
ATOM 671 C CA . GLU A 1 82 ? 30.905 -3.196 -27.340 1.00 57.19 82 GLU A CA 1
ATOM 672 C C . GLU A 1 82 ? 30.677 -2.086 -28.386 1.00 57.19 82 GLU A C 1
ATOM 674 O O . GLU A 1 82 ? 30.459 -0.937 -28.010 1.00 57.19 82 GLU A O 1
ATOM 679 N N . GLU A 1 83 ? 30.687 -2.409 -29.683 1.00 58.12 83 GLU A N 1
ATOM 680 C CA . GLU A 1 83 ? 30.544 -1.444 -30.788 1.00 58.12 83 GLU A CA 1
ATOM 681 C C . GLU A 1 83 ? 29.116 -1.382 -31.351 1.00 58.12 83 GLU A C 1
ATOM 683 O O . GLU A 1 83 ? 28.804 -0.528 -32.177 1.00 58.12 83 GLU A O 1
ATOM 688 N N . VAL A 1 84 ? 28.231 -2.280 -30.909 1.00 62.34 84 VAL A N 1
ATOM 689 C CA . VAL A 1 84 ? 26.853 -2.373 -31.400 1.00 62.34 84 VAL A CA 1
ATOM 690 C C . VAL A 1 84 ? 25.975 -1.346 -30.687 1.00 62.34 84 VAL A C 1
ATOM 692 O O . VAL A 1 84 ? 25.627 -1.508 -29.515 1.00 62.34 84 VAL A O 1
ATOM 695 N N . THR A 1 85 ? 25.558 -0.297 -31.396 1.00 71.88 85 THR A N 1
ATOM 696 C CA . THR A 1 85 ? 24.624 0.696 -30.853 1.00 71.88 85 THR A CA 1
ATOM 697 C C . THR A 1 85 ? 23.170 0.246 -31.010 1.00 71.88 85 THR A C 1
ATOM 699 O O . THR A 1 85 ? 22.831 -0.609 -31.829 1.00 71.88 85 THR A O 1
ATOM 702 N N . ALA A 1 86 ? 22.259 0.841 -30.232 1.00 70.94 86 ALA A N 1
ATOM 703 C CA . ALA A 1 86 ? 20.831 0.520 -30.310 1.00 70.94 86 ALA A CA 1
ATOM 704 C C . ALA A 1 86 ? 20.231 0.764 -31.709 1.00 70.94 86 ALA A C 1
ATOM 706 O O . ALA A 1 86 ? 19.254 0.111 -32.081 1.00 70.94 86 ALA A O 1
ATOM 707 N N . ASP A 1 87 ? 20.811 1.682 -32.484 1.00 72.19 87 ASP A N 1
ATOM 708 C CA . ASP A 1 87 ? 20.354 2.000 -33.834 1.00 72.19 87 ASP A CA 1
ATOM 709 C C . ASP A 1 87 ? 20.822 0.961 -34.859 1.00 72.19 87 ASP A C 1
ATOM 711 O O . ASP A 1 87 ? 20.042 0.602 -35.743 1.00 72.19 87 ASP A O 1
ATOM 715 N N . ASP A 1 88 ? 22.009 0.376 -34.675 1.00 70.38 88 ASP A N 1
ATOM 716 C CA . ASP A 1 88 ? 22.504 -0.732 -35.505 1.00 70.38 88 ASP A CA 1
ATOM 717 C C . ASP A 1 88 ? 21.602 -1.965 -35.373 1.00 70.38 88 ASP A C 1
ATOM 719 O O . ASP A 1 88 ? 21.220 -2.598 -36.361 1.00 70.38 88 ASP A O 1
ATOM 723 N N . ILE A 1 89 ? 21.168 -2.254 -34.143 1.00 73.00 89 ILE A N 1
ATOM 724 C CA . ILE A 1 89 ? 20.226 -3.342 -33.847 1.00 73.00 89 ILE A CA 1
ATOM 725 C C . ILE A 1 89 ? 18.872 -3.066 -34.506 1.00 73.00 89 ILE A C 1
ATOM 727 O O . ILE A 1 89 ? 18.295 -3.951 -35.141 1.00 73.00 89 ILE A O 1
ATOM 731 N N . ARG A 1 90 ? 18.355 -1.834 -34.400 1.00 73.56 90 ARG A N 1
ATOM 732 C CA . ARG A 1 90 ? 17.096 -1.447 -35.058 1.00 73.56 90 ARG A CA 1
ATOM 733 C C . ARG A 1 90 ? 17.190 -1.600 -36.571 1.00 73.56 90 ARG A C 1
ATOM 735 O O . ARG A 1 90 ? 16.266 -2.148 -37.169 1.00 73.56 90 ARG A O 1
ATOM 742 N N . LEU A 1 91 ? 18.294 -1.167 -37.176 1.00 77.62 91 LEU A N 1
ATOM 743 C CA . LEU A 1 91 ? 18.526 -1.267 -38.615 1.00 77.62 91 LEU A CA 1
ATOM 744 C C . LEU A 1 91 ? 18.556 -2.731 -39.084 1.00 77.62 91 LEU A C 1
ATOM 746 O O . LEU A 1 91 ? 17.926 -3.061 -40.091 1.00 77.62 91 LEU A O 1
ATOM 750 N N . ALA A 1 92 ? 19.201 -3.620 -38.322 1.00 72.44 92 ALA A N 1
ATOM 751 C CA . ALA A 1 92 ? 19.247 -5.056 -38.606 1.00 72.44 92 ALA A CA 1
ATOM 752 C C . ALA A 1 92 ? 17.875 -5.754 -38.486 1.00 72.44 92 ALA A C 1
ATOM 754 O O . ALA A 1 92 ? 17.628 -6.760 -39.156 1.00 72.44 92 ALA A O 1
ATOM 755 N N . LEU A 1 93 ? 16.956 -5.214 -37.678 1.00 71.94 93 LEU A N 1
ATOM 756 C CA . LEU A 1 93 ? 15.602 -5.753 -37.488 1.00 71.94 93 LEU A CA 1
ATOM 757 C C . LEU A 1 93 ? 14.598 -5.311 -38.571 1.00 71.94 93 LEU A C 1
ATOM 759 O O . LEU A 1 93 ? 13.593 -5.994 -38.785 1.00 71.94 93 LEU A O 1
ATOM 763 N N . VAL A 1 94 ? 14.856 -4.220 -39.306 1.00 75.44 94 VAL A N 1
ATOM 764 C CA . VAL A 1 94 ? 13.950 -3.716 -40.366 1.00 75.44 94 VAL A CA 1
ATOM 765 C C . VAL A 1 94 ? 13.637 -4.771 -41.445 1.00 75.44 94 VAL A C 1
ATOM 767 O O . VAL A 1 94 ? 12.461 -4.939 -41.786 1.00 75.44 94 VAL A O 1
ATOM 770 N N . PRO A 1 95 ? 14.615 -5.521 -41.993 1.00 74.62 95 PRO A N 1
ATOM 771 C CA . PRO A 1 95 ? 14.342 -6.557 -42.988 1.00 74.62 95 PRO A CA 1
ATOM 772 C C . PRO A 1 95 ? 13.544 -7.741 -42.428 1.00 74.62 95 PRO A C 1
ATOM 774 O O . PRO A 1 95 ? 12.765 -8.350 -43.160 1.00 74.62 95 PRO A O 1
ATOM 777 N N . LEU A 1 96 ? 13.728 -8.073 -41.145 1.00 67.75 96 LEU A N 1
ATOM 778 C CA . LEU A 1 96 ? 12.982 -9.136 -40.467 1.00 67.75 96 LEU A CA 1
ATOM 779 C C . LEU A 1 96 ? 11.512 -8.743 -40.277 1.00 67.75 96 LEU A C 1
ATOM 781 O O . LEU A 1 96 ? 10.633 -9.556 -40.557 1.00 67.75 96 LEU A O 1
ATOM 785 N N . SER A 1 97 ? 11.249 -7.486 -39.909 1.00 67.69 97 SER A N 1
ATOM 786 C CA . SER A 1 97 ? 9.891 -6.933 -39.803 1.00 67.69 97 SER A CA 1
ATOM 787 C C . SER A 1 97 ? 9.135 -6.991 -41.139 1.00 67.69 97 SER A C 1
ATOM 789 O O . SER A 1 97 ? 8.026 -7.509 -41.227 1.00 67.69 97 SER A O 1
ATOM 791 N N . LYS A 1 98 ? 9.775 -6.572 -42.237 1.00 69.44 98 LYS A N 1
ATOM 792 C CA . LYS A 1 98 ? 9.158 -6.635 -43.577 1.00 69.44 98 LYS A CA 1
ATOM 793 C C . LYS A 1 98 ? 8.892 -8.068 -44.050 1.00 69.44 98 LYS A C 1
ATOM 795 O O . LYS A 1 98 ? 7.945 -8.316 -44.791 1.00 69.44 98 LYS A O 1
ATOM 800 N N . LYS A 1 99 ? 9.728 -9.029 -43.638 1.00 66.50 99 LYS A N 1
ATOM 801 C CA . LYS A 1 99 ? 9.513 -10.455 -43.936 1.00 66.50 99 LYS A CA 1
ATOM 802 C C . LYS A 1 99 ? 8.323 -11.032 -43.168 1.00 66.50 99 LYS A C 1
ATOM 804 O O . LYS A 1 99 ? 7.627 -11.880 -43.722 1.00 66.50 99 LYS A O 1
ATOM 809 N N . SER A 1 100 ? 8.075 -10.590 -41.933 1.00 60.59 100 SER A N 1
ATOM 810 C CA . SER A 1 100 ? 6.923 -11.056 -41.153 1.00 60.59 100 SER A CA 1
ATOM 811 C C . SER A 1 100 ? 5.603 -10.407 -41.588 1.00 60.59 100 SER A C 1
ATOM 813 O O . SER A 1 100 ? 4.574 -11.076 -41.537 1.00 60.59 100 SER A O 1
ATOM 815 N N . GLU A 1 101 ? 5.607 -9.180 -42.122 1.00 61.81 101 GLU A N 1
ATOM 816 C CA . GLU A 1 101 ? 4.405 -8.529 -42.687 1.00 61.81 101 GLU A CA 1
AT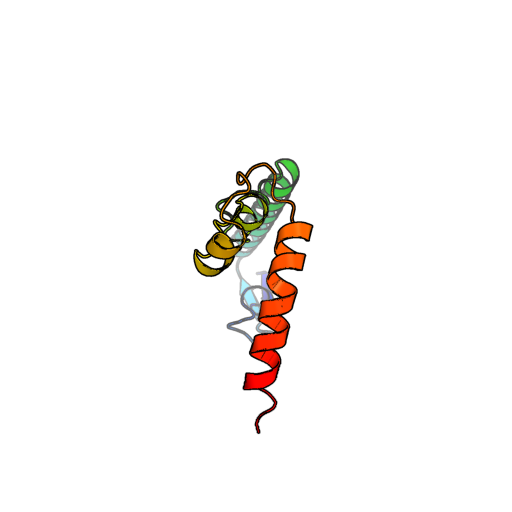OM 817 C C . GLU A 1 101 ? 3.720 -9.365 -43.787 1.00 61.81 101 GLU A C 1
ATOM 819 O O . GLU A 1 101 ? 2.492 -9.393 -43.880 1.00 61.81 101 GLU A O 1
ATOM 824 N N . GLY A 1 102 ? 4.487 -10.102 -44.597 1.00 62.59 102 GLY A N 1
ATOM 825 C CA . GLY A 1 102 ? 3.943 -10.995 -45.629 1.00 62.59 102 GLY A CA 1
ATOM 826 C C . GLY A 1 102 ? 3.264 -12.265 -45.093 1.00 62.59 102 GLY A C 1
ATOM 827 O O . GLY A 1 102 ? 2.530 -12.917 -45.836 1.00 62.59 102 GLY A O 1
ATOM 828 N N . LEU A 1 103 ? 3.494 -12.626 -43.825 1.00 58.47 103 LEU A N 1
ATOM 829 C CA . LEU A 1 103 ? 2.860 -13.780 -43.175 1.00 58.47 103 LEU A CA 1
ATOM 830 C C . LEU A 1 103 ? 1.466 -13.438 -42.635 1.00 58.47 103 LEU A C 1
ATOM 832 O O . LEU A 1 103 ? 0.581 -14.287 -42.681 1.00 58.47 103 LEU A O 1
ATOM 836 N N . TYR A 1 104 ? 1.261 -12.205 -42.163 1.00 56.56 104 TYR A N 1
ATOM 837 C CA . TYR A 1 104 ? -0.001 -11.775 -41.546 1.00 56.56 104 TYR A 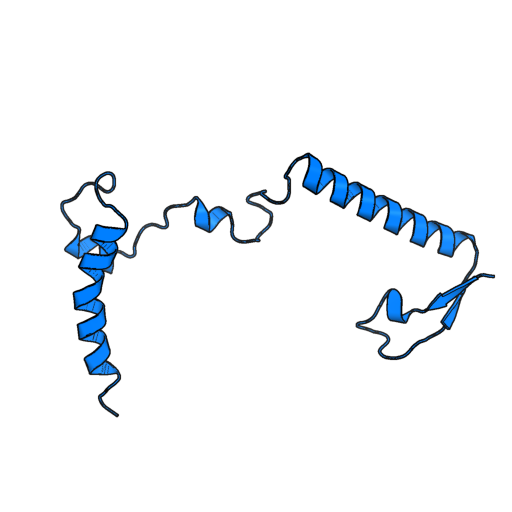CA 1
ATOM 838 C C . TYR A 1 104 ? -0.993 -11.141 -42.531 1.00 56.56 104 TYR A C 1
ATOM 840 O O . TYR A 1 104 ? -2.193 -11.188 -42.290 1.00 56.56 104 TYR A O 1
ATOM 848 N N . ASN A 1 105 ? -0.529 -10.622 -43.672 1.00 57.75 105 ASN A N 1
ATOM 849 C CA . ASN A 1 105 ? -1.385 -10.040 -44.720 1.00 57.75 105 ASN A CA 1
ATOM 850 C C . ASN A 1 105 ? -1.962 -11.075 -45.711 1.00 57.75 105 ASN A C 1
ATOM 852 O O . ASN A 1 105 ? -2.386 -10.714 -46.806 1.00 57.75 105 ASN A O 1
ATOM 856 N N . LYS A 1 106 ? -1.936 -12.371 -45.368 1.00 55.25 106 LYS A N 1
ATOM 857 C CA . LYS A 1 106 ? -2.404 -13.474 -46.227 1.00 55.25 106 LYS A CA 1
ATOM 858 C C . LYS A 1 106 ? -3.777 -14.042 -45.826 1.00 55.25 106 LYS A C 1
ATOM 860 O O . LYS A 1 106 ? -4.076 -15.181 -46.182 1.00 55.25 106 LYS A O 1
ATOM 865 N N . LEU A 1 107 ? -4.577 -13.260 -45.098 1.00 46.28 107 LEU A N 1
ATOM 866 C CA . LEU A 1 107 ? -5.994 -13.523 -44.814 1.00 46.28 107 LEU A CA 1
ATOM 867 C C . LEU A 1 107 ? -6.886 -12.725 -45.766 1.00 46.28 107 LEU A C 1
ATOM 869 O O . LEU A 1 107 ? -6.674 -11.496 -45.859 1.00 46.28 107 LEU A O 1
#

Radius of gyration: 27.21 Å; chains: 1; bounding box: 53×26×69 Å

Sequence (107 aa):
MKKINLRELYPDVYTTDFFVDVTEEVMETIRAAERAEAAYERKMYRYKAQYSLDCENGIENAVLLKPQTPEIIKPLGEMYMEEVTADDIRLALVPLSKKSEGLYNKL

pLDDT: mean 76.07, std 14.64, range [46.28, 94.88]